Protein AF-A0A3D1HYQ1-F1 (afdb_monomer)

Foldseek 3Di:
DDKDKDFAPDQVLVDLCCDPPNPLVVVLCVLLVWDWDDDRRMIMIGDDPLSSVLSVLLSVLSSVCVVVVHRDDPVNSVVSSVCSVVVNSVCSVVDVVDDPPPDVDPDDDDDDDD

Structure (mmCIF, N/CA/C/O backbone):
data_AF-A0A3D1HYQ1-F1
#
_entry.id   AF-A0A3D1HYQ1-F1
#
loop_
_atom_site.group_PDB
_atom_site.id
_atom_site.type_symbol
_atom_site.label_atom_id
_atom_site.label_alt_id
_atom_site.label_comp_id
_atom_site.label_asym_id
_atom_site.label_entity_id
_atom_site.label_seq_id
_atom_site.pdbx_PDB_ins_code
_atom_site.Cartn_x
_atom_site.Cartn_y
_atom_site.Cartn_z
_atom_site.occupancy
_atom_site.B_iso_or_equiv
_atom_site.auth_seq_id
_atom_site.auth_comp_id
_atom_site.auth_asym_id
_atom_site.auth_atom_id
_atom_site.pdbx_PDB_model_num
ATOM 1 N N . MET A 1 1 ? -10.314 -5.357 16.249 1.00 69.75 1 MET A N 1
ATOM 2 C CA . MET A 1 1 ? -9.160 -5.644 15.377 1.00 69.75 1 MET A CA 1
ATOM 3 C C . MET A 1 1 ? -9.693 -6.247 14.092 1.00 69.75 1 MET A C 1
ATOM 5 O O . MET A 1 1 ? -10.297 -7.311 14.140 1.00 69.75 1 MET A O 1
ATOM 9 N N . PHE A 1 2 ? -9.588 -5.503 12.997 1.00 90.25 2 PHE A N 1
ATOM 10 C CA . PHE A 1 2 ? -9.980 -5.930 11.660 1.00 90.25 2 PHE A CA 1
ATOM 11 C C . PHE A 1 2 ? -8.729 -6.409 10.920 1.00 90.25 2 PHE A C 1
ATOM 13 O O . PHE A 1 2 ? -7.632 -5.901 11.168 1.00 90.25 2 PHE A O 1
ATOM 20 N N . GLU A 1 3 ? -8.883 -7.384 10.032 1.00 89.19 3 GLU A N 1
ATOM 21 C CA . GLU A 1 3 ? -7.803 -7.841 9.165 1.00 89.19 3 GLU A CA 1
ATOM 22 C C . GLU A 1 3 ? -8.305 -8.007 7.735 1.00 89.19 3 GLU A C 1
ATOM 24 O O . GLU A 1 3 ? -9.445 -8.413 7.509 1.00 89.19 3 GLU A O 1
ATOM 29 N N . GLN A 1 4 ? -7.450 -7.682 6.771 1.00 90.56 4 GLN A N 1
ATOM 30 C CA . GLN A 1 4 ? -7.728 -7.860 5.355 1.00 90.56 4 GLN A CA 1
ATOM 31 C C . GLN A 1 4 ? -6.480 -8.380 4.648 1.00 90.56 4 GLN A C 1
ATOM 33 O O . GLN A 1 4 ? -5.388 -7.839 4.816 1.00 90.56 4 GLN A O 1
ATOM 38 N N . SER A 1 5 ? -6.643 -9.444 3.869 1.00 87.81 5 SER A N 1
ATOM 39 C CA . SER A 1 5 ? -5.583 -10.039 3.061 1.00 87.81 5 SER A CA 1
ATOM 40 C C . SER A 1 5 ? -5.743 -9.677 1.587 1.00 87.81 5 SER A C 1
ATOM 42 O O . SER A 1 5 ? -6.849 -9.629 1.050 1.00 87.81 5 SER A O 1
ATOM 44 N N . ILE A 1 6 ? -4.611 -9.409 0.944 1.00 87.62 6 ILE A N 1
ATOM 45 C CA . ILE A 1 6 ? -4.476 -9.054 -0.464 1.00 87.62 6 ILE A CA 1
ATOM 46 C C . ILE A 1 6 ? -3.531 -10.077 -1.086 1.00 87.62 6 ILE A C 1
ATOM 48 O O . ILE A 1 6 ? -2.378 -10.200 -0.667 1.00 87.62 6 ILE A O 1
ATOM 52 N N . SER A 1 7 ? -4.010 -10.815 -2.081 1.00 84.56 7 SER A N 1
ATOM 53 C CA . SER A 1 7 ? -3.170 -11.724 -2.858 1.00 84.56 7 SER A CA 1
ATOM 54 C C . SER A 1 7 ? -2.461 -10.957 -3.971 1.00 84.56 7 SER A C 1
ATOM 56 O O . SER A 1 7 ? -3.082 -10.185 -4.697 1.00 84.56 7 SER A O 1
ATOM 58 N N . VAL A 1 8 ? -1.157 -11.173 -4.095 1.00 81.94 8 VAL A N 1
ATOM 59 C CA . VAL A 1 8 ? -0.303 -10.597 -5.131 1.00 81.94 8 VAL A CA 1
ATOM 60 C C . VAL A 1 8 ? 0.126 -11.717 -6.071 1.00 81.94 8 VAL A C 1
ATOM 62 O O . VAL A 1 8 ? 0.809 -12.652 -5.656 1.00 81.94 8 VAL A O 1
ATOM 65 N N . ASP A 1 9 ? -0.248 -11.619 -7.346 1.00 78.31 9 ASP A N 1
ATOM 66 C CA . ASP A 1 9 ? 0.043 -12.648 -8.353 1.00 78.31 9 ASP A CA 1
ATOM 67 C C . ASP A 1 9 ? 1.543 -12.818 -8.642 1.00 78.31 9 ASP A C 1
ATOM 69 O O . ASP A 1 9 ? 1.997 -13.912 -8.981 1.00 78.31 9 ASP A O 1
ATOM 73 N N . ARG A 1 10 ? 2.340 -11.747 -8.517 1.00 80.88 10 ARG A N 1
ATOM 74 C CA . ARG A 1 10 ? 3.775 -11.761 -8.843 1.00 80.88 10 ARG A CA 1
ATOM 75 C C . ARG A 1 10 ? 4.623 -11.329 -7.654 1.00 80.88 10 ARG A C 1
ATOM 77 O O . ARG A 1 10 ? 4.475 -10.219 -7.156 1.00 80.88 10 ARG A O 1
ATOM 84 N N . MET A 1 11 ? 5.606 -12.147 -7.267 1.00 77.94 11 MET A N 1
ATOM 85 C CA . MET A 1 11 ? 6.551 -11.783 -6.196 1.00 77.94 11 MET A CA 1
ATOM 86 C C . MET A 1 11 ? 7.326 -10.496 -6.499 1.00 77.94 11 MET A C 1
ATOM 88 O O . MET A 1 11 ? 7.621 -9.737 -5.585 1.00 77.94 11 MET A O 1
ATOM 92 N N . GLU A 1 12 ? 7.608 -10.213 -7.772 1.00 81.44 12 GLU A N 1
ATOM 93 C CA . GLU A 1 12 ? 8.240 -8.957 -8.197 1.00 81.44 12 GLU A CA 1
ATOM 94 C C . GLU A 1 12 ? 7.418 -7.734 -7.766 1.00 81.44 12 GLU A C 1
ATOM 96 O O . GLU A 1 12 ? 7.980 -6.736 -7.327 1.00 81.44 12 GLU A O 1
ATOM 101 N N . GLN A 1 13 ? 6.085 -7.838 -7.811 1.00 81.56 13 GLN A N 1
ATOM 102 C CA . GLN A 1 13 ? 5.194 -6.766 -7.372 1.00 81.56 13 GLN A CA 1
ATOM 103 C C . GLN A 1 13 ? 5.229 -6.588 -5.866 1.00 81.56 13 GLN A C 1
ATOM 105 O O . GLN A 1 13 ? 5.265 -5.460 -5.391 1.00 81.56 13 GLN A O 1
ATOM 110 N N . ALA A 1 14 ? 5.270 -7.689 -5.114 1.00 81.25 14 ALA A N 1
ATOM 111 C CA . ALA A 1 14 ? 5.459 -7.608 -3.676 1.00 81.25 14 ALA A CA 1
ATOM 112 C C . ALA A 1 14 ? 6.788 -6.898 -3.368 1.00 81.25 14 ALA A C 1
ATOM 114 O O . ALA A 1 14 ? 6.787 -5.897 -2.665 1.00 81.25 14 ALA A O 1
ATOM 115 N N . VAL A 1 15 ? 7.902 -7.323 -3.970 1.00 83.19 15 VAL A N 1
ATOM 116 C CA . VAL A 1 15 ? 9.224 -6.707 -3.747 1.00 83.19 15 VAL A CA 1
ATOM 117 C C . VAL A 1 15 ? 9.222 -5.212 -4.078 1.00 83.19 15 VAL A C 1
ATOM 119 O O . VAL A 1 15 ? 9.688 -4.410 -3.272 1.00 83.19 15 VAL A O 1
ATOM 122 N N . SER A 1 16 ? 8.657 -4.810 -5.219 1.00 84.06 16 SER A N 1
ATOM 123 C CA . SER A 1 16 ? 8.540 -3.391 -5.572 1.00 84.06 16 SER A CA 1
ATOM 124 C C . SER A 1 16 ? 7.639 -2.612 -4.612 1.00 84.06 16 SER A C 1
ATOM 126 O O . SER A 1 16 ? 7.942 -1.459 -4.311 1.00 84.06 16 SER A O 1
ATOM 128 N N . LEU A 1 17 ? 6.563 -3.228 -4.111 1.00 84.31 17 LEU A N 1
ATOM 129 C CA . LEU A 1 17 ? 5.664 -2.626 -3.129 1.00 84.31 17 LEU A CA 1
ATOM 130 C C . LEU A 1 17 ? 6.375 -2.363 -1.802 1.00 84.31 17 LEU A C 1
ATOM 132 O O . LEU A 1 17 ? 6.293 -1.246 -1.299 1.00 84.31 17 LEU A O 1
ATOM 136 N N . PHE A 1 18 ? 7.086 -3.356 -1.259 1.00 82.06 18 PHE A N 1
ATOM 137 C CA . PHE A 1 18 ? 7.874 -3.202 -0.030 1.00 82.06 18 PHE A CA 1
ATOM 138 C C . PHE A 1 18 ? 8.991 -2.167 -0.209 1.00 82.06 18 PHE A C 1
ATOM 140 O O . PHE A 1 18 ? 9.262 -1.383 0.703 1.00 82.06 18 PHE A O 1
ATOM 147 N N . GLY A 1 19 ? 9.569 -2.094 -1.409 1.00 80.25 19 GLY A N 1
ATOM 148 C CA . GLY A 1 19 ? 10.685 -1.206 -1.703 1.00 80.25 19 GLY A CA 1
ATOM 149 C C . GLY A 1 19 ? 11.973 -1.685 -1.035 1.00 80.25 19 GLY A C 1
ATOM 150 O O . GLY A 1 19 ? 12.097 -2.836 -0.611 1.00 80.25 19 GLY A O 1
ATOM 151 N N . SER A 1 20 ? 12.960 -0.796 -0.942 1.00 77.56 20 SER A N 1
ATOM 152 C CA . SER A 1 20 ? 14.205 -1.107 -0.239 1.00 77.56 20 SER A CA 1
ATOM 153 C C . SER A 1 20 ? 13.941 -1.166 1.274 1.00 77.56 20 SER A C 1
ATOM 155 O O . SER A 1 20 ? 13.403 -0.239 1.860 1.00 77.56 20 SER A O 1
ATOM 157 N N . PHE A 1 21 ? 14.286 -2.271 1.940 1.00 75.00 21 PHE A N 1
ATOM 158 C CA . PHE A 1 21 ? 14.154 -2.407 3.407 1.00 75.00 21 PHE A CA 1
ATOM 159 C C . PHE A 1 21 ? 12.748 -2.130 3.996 1.00 75.00 21 PHE A C 1
ATOM 161 O O . PHE A 1 21 ? 12.625 -1.662 5.140 1.00 75.00 21 PHE A O 1
ATOM 168 N N . ASP A 1 22 ? 11.693 -2.432 3.234 1.00 83.44 22 ASP A N 1
ATOM 169 C CA . ASP A 1 22 ? 10.290 -2.231 3.623 1.00 83.44 22 ASP A CA 1
ATOM 170 C C . ASP A 1 22 ? 9.925 -0.756 3.887 1.00 83.44 22 ASP A C 1
ATOM 172 O O . ASP A 1 22 ? 8.993 -0.458 4.636 1.00 83.44 22 ASP A O 1
ATOM 176 N N . GLU A 1 23 ? 10.678 0.191 3.317 1.00 86.06 23 GLU A N 1
ATOM 177 C CA . GLU A 1 23 ? 10.514 1.626 3.576 1.00 86.06 23 GLU A CA 1
ATOM 178 C C . GLU A 1 23 ? 9.127 2.152 3.173 1.00 86.06 23 GLU A C 1
ATOM 180 O O . GLU A 1 23 ? 8.509 2.910 3.926 1.00 86.06 23 GLU A O 1
ATOM 185 N N . ASN A 1 24 ? 8.592 1.675 2.047 1.00 86.12 24 ASN A N 1
ATOM 186 C CA . ASN A 1 24 ? 7.279 2.075 1.542 1.00 86.12 24 ASN A CA 1
ATOM 187 C C . ASN A 1 24 ? 6.159 1.622 2.482 1.00 86.12 24 ASN A C 1
ATOM 189 O O . ASN A 1 24 ? 5.263 2.394 2.821 1.00 86.12 24 ASN A O 1
ATOM 193 N N . ILE A 1 25 ? 6.223 0.366 2.930 1.00 87.25 25 ILE A N 1
ATOM 194 C CA . ILE A 1 25 ? 5.221 -0.202 3.830 1.00 87.25 25 ILE A CA 1
ATOM 195 C C . ILE A 1 25 ? 5.300 0.450 5.204 1.00 87.25 25 ILE A C 1
ATOM 197 O O . ILE A 1 25 ? 4.264 0.863 5.712 1.00 87.25 25 ILE A O 1
ATOM 201 N N . LYS A 1 26 ? 6.499 0.665 5.756 1.00 88.69 26 LYS A N 1
ATOM 202 C CA . LYS A 1 26 ? 6.664 1.390 7.028 1.00 88.69 26 LYS A CA 1
ATOM 203 C C . LYS A 1 26 ? 6.049 2.785 6.992 1.00 88.69 26 LYS A C 1
ATOM 205 O O . LYS A 1 26 ? 5.550 3.261 8.010 1.00 88.69 26 LYS A O 1
ATOM 210 N N . MET A 1 27 ? 6.088 3.453 5.839 1.00 87.88 27 MET A N 1
ATOM 211 C CA . MET A 1 27 ? 5.442 4.751 5.673 1.00 87.88 27 MET A CA 1
ATOM 212 C C . MET A 1 27 ? 3.916 4.631 5.772 1.00 87.88 27 MET A C 1
ATOM 214 O O . MET A 1 27 ? 3.299 5.387 6.513 1.00 87.88 27 MET A O 1
ATOM 218 N N . ILE A 1 28 ? 3.319 3.649 5.095 1.00 88.19 28 ILE A N 1
ATOM 219 C CA . ILE A 1 28 ? 1.872 3.377 5.143 1.00 88.19 28 ILE A CA 1
ATOM 220 C C . ILE A 1 28 ? 1.439 2.963 6.554 1.00 88.19 28 ILE A C 1
ATOM 222 O O . ILE A 1 28 ? 0.449 3.479 7.065 1.00 88.19 28 ILE A O 1
ATOM 226 N N . GLU A 1 29 ? 2.190 2.066 7.196 1.00 90.12 29 GLU A N 1
ATOM 227 C CA . GLU A 1 29 ? 1.937 1.620 8.570 1.00 90.12 29 GLU A CA 1
ATOM 228 C C . GLU A 1 29 ? 1.916 2.798 9.543 1.00 90.12 29 GLU A C 1
ATOM 230 O O . GLU A 1 29 ? 1.017 2.898 10.373 1.00 90.12 29 GLU A O 1
ATOM 235 N N . LYS A 1 30 ? 2.871 3.725 9.404 1.00 90.06 30 LYS A N 1
ATOM 236 C CA . LYS A 1 30 ? 2.972 4.911 10.257 1.00 90.06 30 LYS A CA 1
ATOM 237 C C . LYS A 1 30 ? 1.867 5.936 9.998 1.00 90.06 30 LYS A C 1
ATOM 239 O O . LYS A 1 30 ? 1.404 6.563 10.944 1.00 90.06 30 LYS A O 1
ATOM 244 N N . GLU A 1 31 ? 1.472 6.133 8.744 1.00 88.94 31 GLU A N 1
ATOM 245 C CA . GLU A 1 31 ? 0.465 7.136 8.373 1.00 88.94 31 GLU A CA 1
ATOM 246 C C . GLU A 1 31 ? -0.962 6.683 8.701 1.00 88.94 31 GLU A C 1
ATOM 248 O O . GLU A 1 31 ? -1.784 7.500 9.112 1.00 88.94 31 GLU A O 1
ATOM 253 N N . PHE A 1 32 ? -1.261 5.389 8.553 1.00 87.44 32 PHE A N 1
ATOM 254 C CA . PHE A 1 32 ? -2.594 4.845 8.827 1.00 87.44 32 PHE A CA 1
ATOM 255 C C . PHE A 1 32 ? -2.700 4.110 10.165 1.00 87.44 32 PHE A C 1
ATOM 257 O O . PHE A 1 32 ? -3.783 3.634 10.482 1.00 87.44 32 PHE A O 1
ATOM 264 N N . ASP A 1 33 ? -1.624 4.006 10.947 1.00 89.56 33 ASP A N 1
ATOM 265 C CA . ASP A 1 33 ? -1.583 3.243 12.204 1.00 89.56 33 ASP A CA 1
ATOM 266 C C . ASP A 1 33 ? -2.123 1.808 12.010 1.00 89.56 33 ASP A C 1
ATOM 268 O O . ASP A 1 33 ? -3.061 1.345 12.666 1.00 89.56 33 ASP A O 1
ATOM 272 N N . VAL A 1 34 ? -1.572 1.120 11.005 1.00 92.19 34 VAL A N 1
ATOM 273 C CA . VAL A 1 34 ? -1.898 -0.273 10.651 1.00 92.19 34 VAL A CA 1
ATOM 274 C C . VAL A 1 34 ? -0.647 -1.135 10.684 1.00 92.19 34 VAL A C 1
ATOM 276 O O . VAL A 1 34 ? 0.446 -0.648 10.425 1.00 92.19 34 VAL A O 1
ATOM 279 N N . GLY A 1 35 ? -0.807 -2.427 10.956 1.00 90.50 35 GLY A N 1
ATOM 280 C CA . GLY A 1 35 ? 0.250 -3.421 10.790 1.00 90.50 35 GLY A CA 1
ATOM 281 C C . GLY A 1 35 ? 0.101 -4.144 9.458 1.00 90.50 35 GLY A C 1
ATOM 282 O O . GLY A 1 35 ? -0.946 -4.744 9.200 1.00 90.50 35 GLY A O 1
ATOM 283 N N . VAL A 1 36 ? 1.138 -4.123 8.629 1.00 89.50 36 VAL A N 1
ATOM 284 C CA . VAL A 1 36 ? 1.189 -4.784 7.325 1.00 89.50 36 VAL A CA 1
ATOM 285 C C . VAL A 1 36 ? 2.234 -5.894 7.365 1.00 89.50 36 VAL A C 1
ATOM 287 O O . VAL A 1 36 ? 3.407 -5.679 7.645 1.00 89.50 36 VAL A O 1
ATOM 290 N N . VAL A 1 37 ? 1.816 -7.114 7.043 1.00 87.12 37 VAL A N 1
ATOM 291 C CA . VAL A 1 37 ? 2.674 -8.299 7.061 1.00 87.12 37 VAL A CA 1
ATOM 292 C C . VAL A 1 37 ? 2.612 -8.985 5.708 1.00 87.12 37 VAL A C 1
ATOM 294 O O . VAL A 1 37 ? 1.540 -9.392 5.267 1.00 87.12 37 VAL A O 1
ATOM 297 N N . SER A 1 38 ? 3.763 -9.175 5.065 1.00 81.19 38 SER A N 1
ATOM 298 C CA . SER A 1 38 ? 3.870 -10.047 3.892 1.00 81.19 38 SER A CA 1
ATOM 299 C C . SER A 1 38 ? 4.183 -11.481 4.295 1.00 81.19 38 SER A C 1
ATOM 301 O O . SER A 1 38 ? 5.053 -11.753 5.125 1.00 81.19 38 SER A O 1
ATOM 303 N N . ARG A 1 39 ? 3.470 -12.417 3.674 1.00 81.31 39 ARG A N 1
ATOM 304 C CA . ARG A 1 39 ? 3.769 -13.844 3.676 1.00 81.31 39 ARG A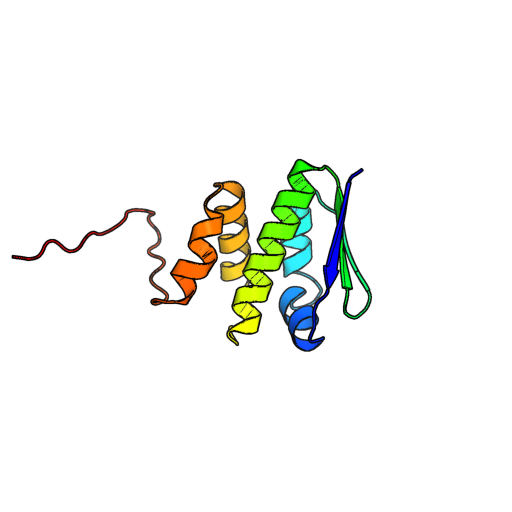 CA 1
ATOM 305 C C . ARG A 1 39 ? 3.776 -14.349 2.239 1.00 81.31 39 ARG A C 1
ATOM 307 O O . ARG A 1 39 ? 2.766 -14.816 1.721 1.00 81.31 39 ARG A O 1
ATOM 314 N N . GLY A 1 40 ? 4.942 -14.276 1.603 1.00 76.69 40 GLY A N 1
ATOM 315 C CA . GLY A 1 40 ? 5.148 -14.782 0.246 1.00 76.69 40 GLY A CA 1
ATOM 316 C C . GLY A 1 40 ? 4.385 -13.958 -0.788 1.00 76.69 40 GLY A C 1
ATOM 317 O O . GLY A 1 40 ? 4.806 -12.858 -1.127 1.00 76.69 40 GLY A O 1
ATOM 318 N N . SER A 1 41 ? 3.277 -14.502 -1.289 1.00 80.94 41 SER A N 1
ATOM 319 C CA . SER A 1 41 ? 2.384 -13.858 -2.261 1.00 80.94 41 SER A CA 1
ATOM 320 C C . SER A 1 41 ? 1.150 -13.221 -1.619 1.00 80.94 41 SER A C 1
ATOM 322 O O . SER A 1 41 ? 0.245 -12.796 -2.327 1.00 80.94 41 SER A O 1
ATOM 324 N N . GLU A 1 42 ? 1.063 -13.184 -0.291 1.00 84.56 42 GLU A N 1
ATOM 325 C CA . GLU A 1 42 ? -0.091 -12.630 0.413 1.00 84.56 42 GLU A CA 1
ATOM 326 C C . GLU A 1 42 ? 0.343 -11.506 1.352 1.00 84.56 42 GLU A C 1
ATOM 328 O O . GLU A 1 42 ? 1.293 -11.650 2.121 1.00 84.56 42 GLU A O 1
ATOM 333 N N . ILE A 1 43 ? -0.356 -10.377 1.289 1.00 88.56 43 ILE A N 1
ATOM 334 C CA . ILE A 1 43 ? -0.140 -9.219 2.151 1.00 88.56 43 ILE A CA 1
ATOM 335 C C . ILE A 1 43 ? -1.336 -9.107 3.076 1.00 88.56 43 ILE A C 1
ATOM 337 O O . ILE A 1 43 ? -2.467 -8.972 2.624 1.00 88.56 43 ILE A O 1
ATOM 341 N N . LYS A 1 44 ? -1.090 -9.146 4.378 1.00 90.25 44 LYS A N 1
ATOM 342 C CA . LYS A 1 44 ? -2.114 -9.011 5.404 1.00 90.25 44 LYS A CA 1
ATOM 343 C C . LYS A 1 44 ? -1.992 -7.652 6.077 1.00 90.25 44 LYS A C 1
ATOM 345 O O . LYS A 1 44 ? -0.933 -7.314 6.590 1.00 90.25 44 LYS A O 1
ATOM 350 N N . VAL A 1 45 ? -3.086 -6.905 6.102 1.00 91.50 45 VAL A N 1
ATOM 351 C CA . VAL A 1 45 ? -3.218 -5.616 6.783 1.00 91.50 45 VAL A CA 1
ATOM 352 C C . VAL A 1 45 ? -4.095 -5.817 8.008 1.00 91.50 45 VAL A C 1
ATOM 354 O O . VAL A 1 45 ? -5.159 -6.425 7.918 1.00 91.50 45 VAL A O 1
ATOM 357 N N . THR A 1 46 ? -3.654 -5.327 9.159 1.00 91.94 46 THR A N 1
ATOM 358 C CA . THR A 1 46 ? -4.326 -5.496 10.451 1.00 91.94 46 THR A CA 1
ATOM 359 C C . THR A 1 46 ? -4.394 -4.167 11.191 1.00 91.94 46 THR A C 1
ATOM 361 O O . THR A 1 46 ? -3.461 -3.373 11.120 1.00 91.94 46 THR A O 1
ATOM 364 N N . GLY A 1 47 ? -5.495 -3.901 11.892 1.00 91.38 47 GLY A N 1
ATOM 365 C CA . GLY A 1 47 ? -5.673 -2.637 12.610 1.00 91.38 47 GLY A CA 1
ATOM 366 C C . GLY A 1 47 ? -7.133 -2.314 12.916 1.00 91.38 47 GLY A C 1
ATOM 367 O O . GLY A 1 47 ? -7.964 -3.210 13.098 1.00 91.38 47 GLY A O 1
ATOM 368 N N . GLU A 1 48 ? -7.442 -1.022 12.981 1.00 92.62 48 GLU A N 1
ATOM 369 C CA . GLU A 1 48 ? -8.809 -0.493 13.064 1.00 92.62 48 GLU A CA 1
ATOM 370 C C . GLU A 1 48 ? -9.538 -0.636 11.721 1.00 92.62 48 GLU A C 1
ATOM 372 O O . GLU A 1 48 ? -8.918 -0.568 10.665 1.00 92.62 48 GLU A O 1
ATOM 377 N N . ALA A 1 49 ? -10.863 -0.813 11.731 1.00 88.75 49 ALA A N 1
ATOM 378 C CA . ALA A 1 49 ? -11.628 -1.075 10.505 1.00 88.75 49 ALA A CA 1
ATOM 379 C C . ALA A 1 49 ? -11.478 0.038 9.447 1.00 88.75 49 ALA A C 1
ATOM 381 O O . ALA A 1 49 ? -11.314 -0.246 8.260 1.00 88.75 49 ALA A O 1
ATOM 382 N N . GLU A 1 50 ? -11.484 1.302 9.877 1.00 88.06 50 GLU A N 1
ATOM 383 C CA . GLU A 1 50 ? -11.295 2.450 8.984 1.00 88.06 50 GLU A CA 1
ATOM 384 C C . GLU A 1 50 ? -9.863 2.512 8.435 1.00 88.06 50 GLU A C 1
ATOM 386 O O . GLU A 1 50 ? -9.652 2.709 7.238 1.00 88.06 50 GLU A O 1
ATOM 391 N N . ASN A 1 51 ? -8.880 2.276 9.300 1.00 90.69 51 ASN A N 1
ATOM 392 C CA . ASN A 1 51 ? -7.466 2.329 8.953 1.00 90.69 51 ASN A CA 1
ATOM 393 C C . ASN A 1 51 ? -7.062 1.183 8.022 1.00 90.69 51 ASN A C 1
ATOM 395 O O . ASN A 1 51 ? -6.355 1.407 7.045 1.00 90.69 51 ASN A O 1
ATOM 399 N N . VAL A 1 52 ?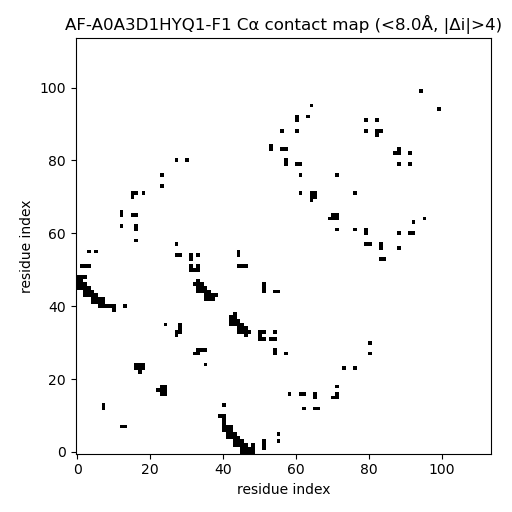 -7.557 -0.033 8.272 1.00 90.62 52 VAL A N 1
ATOM 400 C CA . VAL A 1 52 ? -7.346 -1.191 7.393 1.00 90.62 52 VAL A CA 1
ATOM 401 C C . VAL A 1 52 ? -7.934 -0.921 6.014 1.00 90.62 52 VAL A C 1
ATOM 403 O O . VAL A 1 52 ? -7.261 -1.175 5.020 1.00 90.62 52 VAL A O 1
ATOM 406 N N . SER A 1 53 ? -9.135 -0.333 5.944 1.00 88.81 53 SER A N 1
ATOM 407 C CA . SER A 1 53 ? -9.728 0.090 4.672 1.00 88.81 53 SER A CA 1
ATOM 408 C C . SER A 1 53 ? -8.802 1.063 3.929 1.00 88.81 53 SER A C 1
ATOM 410 O O . SER A 1 53 ? -8.460 0.815 2.775 1.00 88.81 53 SER A O 1
ATOM 412 N N . LYS A 1 54 ? -8.300 2.113 4.596 1.00 88.50 54 LYS A N 1
ATOM 413 C CA . LYS A 1 54 ? -7.347 3.074 4.002 1.00 88.50 54 LYS A CA 1
ATOM 414 C C . LYS A 1 54 ? -6.032 2.415 3.566 1.00 88.50 54 LYS A C 1
ATOM 416 O O . LYS A 1 54 ? -5.598 2.603 2.432 1.00 88.50 54 LYS A O 1
ATOM 421 N N . GLY A 1 55 ? -5.425 1.587 4.412 1.00 89.12 55 GLY A N 1
ATOM 422 C CA . GLY A 1 55 ? -4.179 0.883 4.098 1.00 89.12 55 GLY A CA 1
ATOM 423 C C . GLY A 1 55 ? -4.322 -0.048 2.891 1.00 89.12 55 GLY A C 1
ATOM 424 O O . GLY A 1 55 ? -3.473 -0.056 2.002 1.00 89.12 55 GLY A O 1
ATOM 425 N N . VAL A 1 56 ? -5.437 -0.776 2.800 1.00 88.44 56 VAL A N 1
ATOM 426 C CA . VAL A 1 56 ? -5.731 -1.664 1.665 1.00 88.44 56 VAL A CA 1
ATOM 427 C C . VAL A 1 56 ? -5.948 -0.871 0.380 1.00 88.44 56 VAL A C 1
ATOM 429 O O . VAL A 1 56 ? -5.490 -1.291 -0.683 1.00 88.44 56 VAL A O 1
ATOM 432 N N . ARG A 1 57 ? -6.594 0.294 0.459 1.00 87.25 57 ARG A N 1
ATOM 433 C CA . ARG A 1 57 ? -6.761 1.206 -0.683 1.00 87.25 57 ARG A CA 1
ATOM 434 C C . ARG A 1 57 ? -5.417 1.738 -1.175 1.00 87.25 57 ARG A C 1
ATOM 436 O O . ARG A 1 57 ? -5.139 1.672 -2.371 1.00 87.25 57 ARG A O 1
ATOM 443 N N . ALA A 1 58 ? -4.544 2.164 -0.260 1.00 87.75 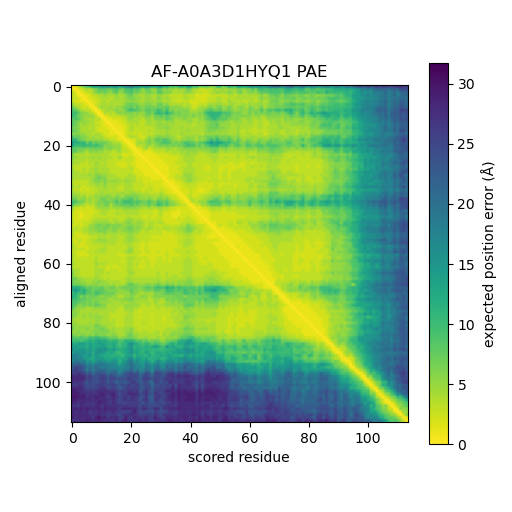58 ALA A N 1
ATOM 444 C CA . ALA A 1 58 ? -3.196 2.618 -0.596 1.00 87.75 58 ALA A CA 1
ATOM 445 C C . ALA A 1 58 ? -2.369 1.508 -1.267 1.00 87.75 58 ALA A C 1
ATOM 447 O O . ALA A 1 58 ? -1.775 1.727 -2.322 1.00 87.75 58 ALA A O 1
ATOM 448 N N . ILE A 1 59 ? -2.390 0.292 -0.710 1.00 87.31 59 ILE A N 1
ATOM 449 C CA . ILE A 1 59 ? -1.686 -0.863 -1.283 1.00 87.31 59 ILE A CA 1
ATOM 450 C C . ILE A 1 59 ? -2.225 -1.209 -2.675 1.00 87.31 59 ILE A C 1
ATOM 452 O O . ILE A 1 59 ? -1.432 -1.428 -3.587 1.00 87.31 59 ILE A O 1
ATOM 456 N N . ASN A 1 60 ? -3.546 -1.210 -2.878 1.00 86.19 60 ASN A N 1
ATOM 457 C CA . ASN A 1 60 ? -4.131 -1.437 -4.202 1.00 86.19 60 ASN A CA 1
ATOM 458 C C . ASN A 1 60 ? -3.696 -0.370 -5.216 1.00 86.19 60 ASN A C 1
ATOM 460 O O . ASN A 1 60 ? -3.335 -0.712 -6.341 1.00 86.19 60 ASN A O 1
ATOM 464 N N . GLY A 1 61 ? -3.669 0.905 -4.815 1.00 83.00 61 GLY A N 1
ATOM 465 C CA . GLY A 1 61 ? -3.174 1.996 -5.655 1.00 83.00 61 GLY A CA 1
ATOM 466 C C . GLY A 1 61 ? -1.724 1.784 -6.088 1.00 83.00 61 GLY A C 1
ATOM 467 O O . GLY A 1 61 ? -1.397 1.899 -7.268 1.00 83.00 61 GLY A O 1
ATOM 468 N N . LEU A 1 62 ? -0.862 1.389 -5.153 1.00 84.25 62 LEU A N 1
ATOM 469 C CA . LEU A 1 62 ? 0.536 1.079 -5.442 1.00 84.25 62 LEU A CA 1
ATOM 470 C C . LEU A 1 62 ? 0.688 -0.163 -6.330 1.00 84.25 62 LEU A C 1
ATOM 472 O O . LEU A 1 62 ? 1.450 -0.131 -7.293 1.00 84.25 62 LEU A O 1
ATOM 476 N N . LEU A 1 63 ? -0.075 -1.229 -6.076 1.00 84.25 63 LEU A N 1
ATOM 477 C CA . LEU A 1 63 ? -0.100 -2.422 -6.927 1.00 84.25 63 LEU A CA 1
ATOM 478 C C . LEU A 1 63 ? -0.545 -2.098 -8.357 1.00 84.25 63 LEU A C 1
ATOM 480 O O . LEU A 1 63 ? -0.025 -2.694 -9.299 1.00 84.25 63 LEU A O 1
ATOM 484 N N . MET A 1 64 ? -1.464 -1.148 -8.551 1.00 80.31 64 MET A N 1
ATOM 485 C CA . MET A 1 64 ? -1.833 -0.675 -9.889 1.00 80.31 64 MET A CA 1
ATOM 486 C C . MET A 1 64 ? -0.660 -0.001 -10.608 1.00 80.31 64 MET A C 1
ATOM 488 O O . MET A 1 64 ? -0.463 -0.266 -11.793 1.00 80.31 64 MET A O 1
ATOM 492 N N . LEU A 1 65 ? 0.130 0.827 -9.914 1.00 79.88 65 LEU A N 1
ATOM 493 C CA . LEU A 1 65 ? 1.327 1.455 -10.491 1.00 79.88 65 LEU A CA 1
ATOM 494 C C . LEU A 1 65 ? 2.347 0.394 -10.927 1.00 79.88 65 LEU A C 1
ATOM 496 O O . LEU A 1 65 ? 2.826 0.420 -12.061 1.00 79.88 65 LEU A O 1
ATOM 500 N N . ILE A 1 66 ? 2.604 -0.599 -10.071 1.00 82.31 66 ILE A N 1
ATOM 501 C CA . ILE A 1 66 ? 3.547 -1.678 -10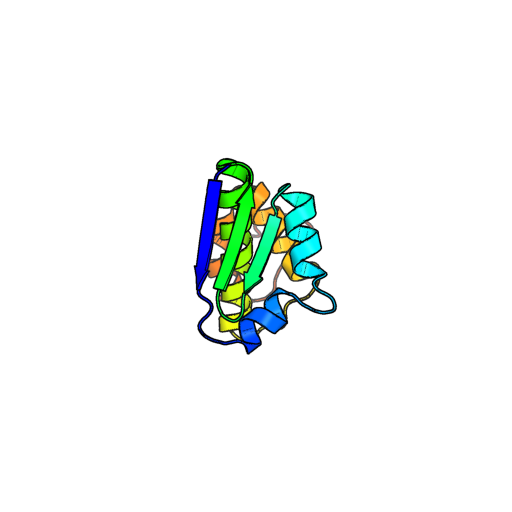.392 1.00 82.31 66 ILE A C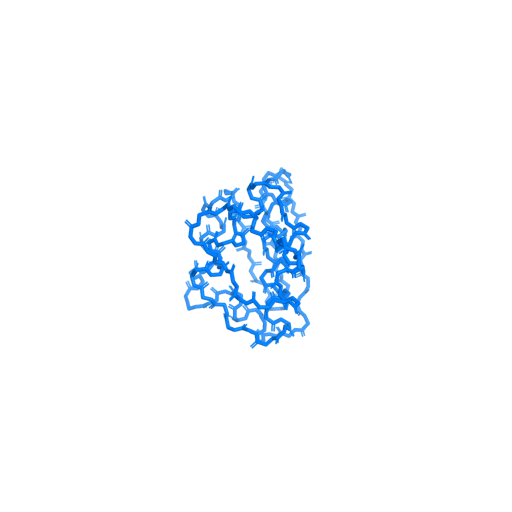A 1
ATOM 502 C C . ILE A 1 66 ? 3.018 -2.563 -11.530 1.00 82.31 66 ILE A C 1
ATOM 504 O O . ILE A 1 66 ? 3.781 -2.961 -12.407 1.00 82.31 66 ILE A O 1
ATOM 508 N N . ASN A 1 67 ? 1.711 -2.855 -11.565 1.00 80.12 67 ASN A N 1
ATOM 509 C CA . ASN A 1 67 ? 1.088 -3.610 -12.659 1.00 80.12 67 ASN A CA 1
ATOM 510 C C . ASN A 1 67 ? 1.271 -2.929 -14.023 1.00 80.12 67 ASN A C 1
ATOM 512 O O . ASN A 1 67 ? 1.338 -3.617 -15.040 1.00 80.12 67 ASN A O 1
ATOM 516 N N . ARG A 1 68 ? 1.381 -1.595 -14.056 1.00 73.50 68 ARG A N 1
ATOM 517 C CA . ARG A 1 68 ? 1.678 -0.828 -15.277 1.00 73.50 68 ARG A CA 1
ATOM 518 C C . ARG A 1 68 ? 3.170 -0.797 -15.631 1.00 73.50 68 ARG A C 1
ATOM 520 O O . ARG A 1 68 ? 3.520 -0.298 -16.695 1.00 73.50 68 ARG A O 1
ATOM 527 N N . GLY A 1 69 ? 4.037 -1.354 -14.785 1.00 72.38 69 GLY A N 1
ATOM 528 C CA . GLY A 1 69 ? 5.488 -1.363 -14.971 1.00 72.38 69 GLY A CA 1
ATOM 529 C C . GLY A 1 69 ? 6.190 -0.101 -14.466 1.00 72.38 69 GLY A C 1
ATOM 530 O O . GLY A 1 69 ? 7.357 0.105 -14.796 1.00 72.38 69 GLY A O 1
ATOM 531 N N . GLU A 1 70 ? 5.513 0.742 -13.679 1.00 71.94 70 GLU A N 1
ATOM 532 C CA . GLU A 1 70 ? 6.154 1.893 -13.044 1.00 71.94 70 GLU A CA 1
ATOM 533 C C . GLU A 1 70 ? 6.921 1.489 -11.782 1.00 71.94 70 GLU A C 1
ATOM 535 O O . GLU A 1 70 ? 6.457 0.692 -10.962 1.00 71.94 70 GLU A O 1
ATOM 540 N N . ALA A 1 71 ? 8.104 2.079 -11.607 1.00 73.94 71 ALA A N 1
ATOM 541 C CA . ALA A 1 71 ? 8.870 1.934 -10.381 1.00 73.94 71 ALA A CA 1
ATOM 542 C C . ALA A 1 71 ? 8.230 2.779 -9.272 1.00 73.94 71 ALA A C 1
ATOM 544 O O . ALA A 1 71 ? 8.015 3.985 -9.425 1.00 73.94 71 ALA A O 1
ATOM 545 N N . LEU A 1 72 ? 7.952 2.158 -8.127 1.00 80.50 72 LEU A N 1
ATOM 546 C CA . LEU A 1 72 ? 7.514 2.899 -6.952 1.00 80.50 72 LEU A CA 1
ATOM 547 C C . LEU A 1 72 ? 8.672 3.721 -6.392 1.00 80.50 72 LEU A C 1
ATOM 549 O O . LEU A 1 72 ? 9.727 3.190 -6.057 1.00 80.50 72 LEU A O 1
ATOM 553 N N . SER A 1 73 ? 8.445 5.026 -6.291 1.00 80.06 73 SER A N 1
ATOM 554 C CA . SER A 1 73 ? 9.327 5.973 -5.617 1.00 80.06 73 SER A CA 1
ATOM 555 C C . SER A 1 73 ? 8.667 6.480 -4.334 1.00 80.06 73 SER A C 1
ATOM 557 O O . SER A 1 73 ? 7.439 6.473 -4.225 1.00 80.06 73 SER A O 1
ATOM 559 N N . ASP A 1 74 ? 9.466 6.982 -3.390 1.00 80.25 74 ASP A N 1
ATOM 560 C CA . ASP A 1 74 ? 8.986 7.622 -2.151 1.00 80.25 74 ASP A CA 1
ATOM 561 C C . ASP A 1 74 ? 7.912 8.693 -2.435 1.00 80.25 74 ASP A C 1
ATOM 563 O O . ASP A 1 74 ? 6.891 8.773 -1.751 1.00 80.25 74 ASP A O 1
ATOM 567 N N . GLN A 1 75 ? 8.080 9.451 -3.523 1.00 80.12 75 GLN A N 1
ATOM 568 C CA . GLN A 1 75 ? 7.110 10.451 -3.961 1.00 80.12 75 GLN A CA 1
ATOM 569 C C . GLN A 1 75 ? 5.769 9.826 -4.375 1.00 80.12 75 GLN A C 1
ATOM 571 O O . GLN A 1 75 ? 4.720 10.349 -3.997 1.00 80.12 75 GLN A O 1
ATOM 576 N N . ASN A 1 76 ? 5.788 8.709 -5.109 1.00 81.88 76 ASN A N 1
ATOM 577 C CA . ASN A 1 76 ? 4.570 7.998 -5.507 1.00 81.88 76 ASN A CA 1
ATOM 578 C C . ASN A 1 76 ? 3.830 7.461 -4.278 1.00 81.88 76 ASN A C 1
ATOM 580 O O . ASN A 1 76 ? 2.614 7.601 -4.185 1.00 81.88 76 ASN A O 1
ATOM 584 N N . VAL A 1 77 ? 4.560 6.911 -3.305 1.00 84.94 77 VAL A N 1
ATOM 585 C CA . VAL A 1 77 ? 3.977 6.385 -2.064 1.00 84.94 77 VAL A CA 1
ATOM 586 C C . VAL A 1 77 ? 3.311 7.493 -1.256 1.00 84.94 77 VAL A C 1
ATOM 588 O O . VAL A 1 77 ? 2.126 7.388 -0.942 1.00 84.94 77 VAL A O 1
ATOM 591 N N . ARG A 1 78 ? 4.017 8.600 -0.998 1.00 84.81 78 ARG A N 1
ATOM 592 C CA . ARG A 1 78 ? 3.443 9.769 -0.306 1.00 84.81 78 ARG A CA 1
ATOM 593 C C . ARG A 1 78 ? 2.215 10.319 -1.016 1.00 84.81 78 ARG A C 1
ATOM 595 O O . ARG A 1 78 ? 1.254 10.725 -0.366 1.00 84.81 78 ARG A O 1
ATOM 602 N N . TYR A 1 79 ? 2.248 10.340 -2.345 1.00 82.62 79 TYR A N 1
ATOM 603 C CA . TYR A 1 79 ? 1.140 10.831 -3.145 1.00 82.62 79 TYR A CA 1
ATOM 604 C C . TYR A 1 79 ? -0.108 9.951 -3.001 1.00 82.62 79 TYR A C 1
ATOM 606 O O . TYR A 1 79 ? -1.191 10.466 -2.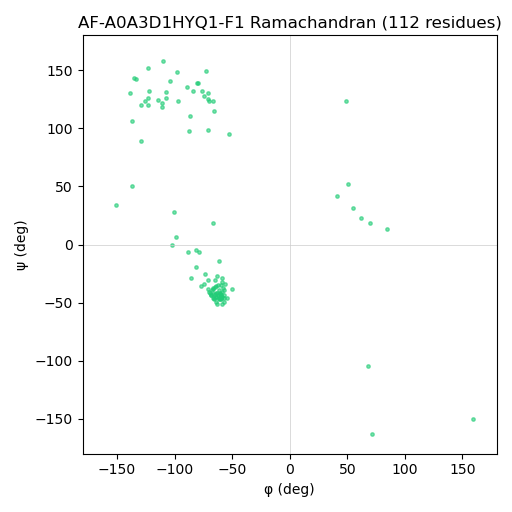727 1.00 82.62 79 TYR A O 1
ATOM 614 N N . VAL A 1 80 ? 0.052 8.627 -3.104 1.00 84.50 80 VAL A N 1
ATOM 615 C CA . VAL A 1 80 ? -1.038 7.662 -2.889 1.00 84.50 80 VAL A CA 1
ATOM 616 C C . VAL A 1 80 ? -1.606 7.785 -1.472 1.00 84.50 80 VAL A C 1
ATOM 618 O O . VAL A 1 80 ? -2.824 7.811 -1.309 1.00 84.50 80 VAL A O 1
ATOM 621 N N . ILE A 1 81 ? -0.747 7.922 -0.457 1.00 85.62 81 ILE A N 1
ATOM 622 C CA . ILE A 1 81 ? -1.173 8.123 0.936 1.00 85.62 81 ILE A CA 1
ATOM 623 C C . ILE A 1 81 ? -2.022 9.396 1.070 1.00 85.62 81 ILE A C 1
ATOM 625 O O . ILE A 1 81 ? -3.101 9.343 1.661 1.00 85.62 81 ILE A O 1
ATOM 629 N N . SER A 1 82 ? -1.581 10.521 0.494 1.00 84.94 82 SER A N 1
ATOM 630 C CA . SER A 1 82 ? -2.345 11.779 0.517 1.00 84.94 82 SER A CA 1
ATOM 631 C C . SER A 1 82 ? -3.710 11.624 -0.151 1.00 84.94 82 SER A C 1
ATOM 633 O O . SER A 1 82 ? -4.721 11.998 0.434 1.00 84.94 82 SER A O 1
ATOM 635 N N . LEU A 1 83 ? -3.764 10.997 -1.332 1.00 82.81 83 LEU A N 1
ATOM 636 C CA . LEU A 1 83 ? -5.015 10.778 -2.063 1.00 82.81 83 LEU A CA 1
ATOM 637 C C . LEU A 1 83 ? -6.026 9.944 -1.273 1.00 82.81 83 LEU A C 1
ATOM 639 O O . LEU A 1 83 ? -7.207 10.287 -1.236 1.00 82.81 83 LEU A O 1
ATOM 643 N N . VAL A 1 84 ? -5.566 8.865 -0.637 1.00 85.12 84 VAL A N 1
ATOM 644 C CA . VAL A 1 84 ? -6.414 8.011 0.205 1.00 85.12 84 VAL A CA 1
ATOM 645 C C . VAL A 1 84 ? -6.888 8.769 1.448 1.00 85.12 84 VAL A C 1
ATOM 647 O O . VAL A 1 84 ? -8.050 8.640 1.831 1.00 85.12 84 VAL A O 1
ATOM 650 N N . ASN A 1 85 ? -6.038 9.607 2.049 1.00 82.25 85 ASN A N 1
ATOM 651 C CA . ASN A 1 85 ? -6.428 10.470 3.168 1.00 82.25 85 ASN A CA 1
ATOM 652 C C . ASN A 1 85 ? -7.464 11.533 2.773 1.00 82.25 85 ASN A C 1
ATOM 654 O O . ASN A 1 85 ? -8.363 11.834 3.554 1.00 82.25 85 ASN A O 1
ATOM 658 N N . GLU A 1 86 ? -7.367 12.079 1.563 1.00 82.00 86 GLU A N 1
ATOM 659 C CA . GLU A 1 86 ? -8.323 13.049 1.020 1.00 82.00 86 GLU A CA 1
ATOM 660 C C . GLU A 1 86 ? -9.620 12.393 0.506 1.00 82.00 86 GLU A C 1
ATOM 662 O O . GLU A 1 86 ? -10.553 13.100 0.129 1.00 82.00 86 GLU A O 1
ATOM 667 N N . GLY A 1 87 ? -9.697 11.055 0.486 1.00 74.69 87 GLY A N 1
ATOM 668 C CA . GLY A 1 87 ? -10.83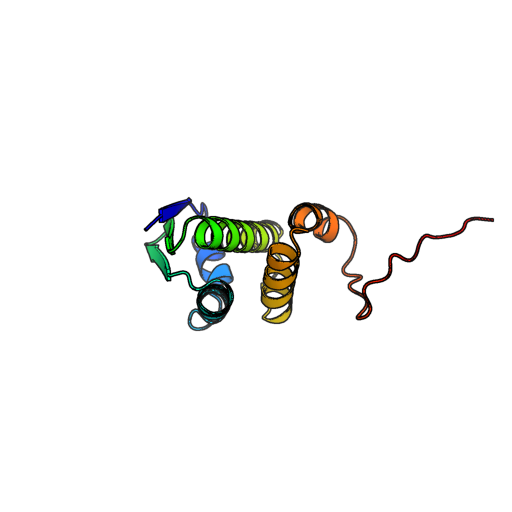2 10.305 -0.063 1.00 74.69 87 GLY A CA 1
ATOM 669 C C . GLY A 1 87 ? -10.952 10.398 -1.588 1.00 74.69 87 GLY A C 1
ATOM 670 O O . GLY A 1 87 ? -12.012 10.115 -2.137 1.00 74.69 87 GLY A O 1
ATOM 671 N N . ASN A 1 88 ? -9.877 10.796 -2.275 1.00 72.44 88 ASN A N 1
ATOM 672 C CA . ASN A 1 88 ? -9.808 10.981 -3.729 1.00 72.44 88 ASN A CA 1
ATOM 673 C C . ASN A 1 88 ? -9.128 9.794 -4.435 1.00 72.44 88 ASN A C 1
ATOM 675 O O . ASN A 1 88 ? -8.522 9.943 -5.495 1.00 72.44 88 ASN A O 1
ATOM 679 N N . GLU A 1 89 ? -9.202 8.598 -3.858 1.00 64.62 89 GLU A N 1
ATOM 680 C CA . GLU A 1 89 ? -8.570 7.388 -4.398 1.00 64.62 89 GLU A CA 1
ATOM 681 C C . GLU A 1 89 ? -9.113 6.963 -5.774 1.00 64.62 89 GLU A C 1
ATOM 683 O O . GLU A 1 89 ? -8.364 6.411 -6.576 1.00 64.62 89 GLU A O 1
ATOM 688 N N . ASP A 1 90 ? -10.367 7.296 -6.104 1.00 63.47 90 ASP A N 1
ATOM 689 C CA . ASP A 1 90 ? -10.962 7.077 -7.432 1.00 63.47 90 ASP A CA 1
ATOM 690 C C . ASP A 1 90 ? -10.227 7.834 -8.556 1.00 63.47 90 ASP A C 1
ATOM 692 O O . ASP A 1 90 ? -10.418 7.555 -9.741 1.00 63.47 90 ASP A O 1
ATOM 696 N N . GLN A 1 91 ? -9.365 8.796 -8.208 1.00 62.09 91 GLN A N 1
ATOM 697 C CA . GLN A 1 91 ? -8.502 9.500 -9.157 1.00 62.09 91 GLN A CA 1
ATOM 698 C C . GLN A 1 91 ? -7.233 8.696 -9.505 1.00 62.09 91 GLN A C 1
ATOM 700 O O . GLN A 1 91 ? -6.653 8.932 -10.565 1.00 62.09 91 GLN A O 1
ATOM 705 N N . LEU A 1 92 ? -6.820 7.712 -8.690 1.00 62.94 92 LEU A N 1
ATOM 706 C CA . LEU A 1 92 ? -5.609 6.902 -8.928 1.00 62.94 92 LEU A CA 1
ATOM 707 C C . LEU A 1 92 ? -5.587 6.231 -10.317 1.00 62.94 92 LEU A C 1
ATOM 709 O O . LEU A 1 92 ? -4.568 6.343 -11.008 1.00 62.94 92 LEU A O 1
ATOM 713 N N . PRO A 1 93 ? -6.678 5.588 -10.792 1.00 55.41 93 PRO A N 1
ATOM 714 C CA . PRO A 1 93 ? -6.700 4.957 -12.110 1.00 55.41 93 PRO A CA 1
ATOM 715 C C . PRO A 1 93 ? -6.708 5.969 -13.262 1.00 55.41 93 PRO A C 1
ATOM 717 O O . PRO A 1 93 ? -6.178 5.658 -14.333 1.00 55.41 93 PRO A O 1
ATOM 720 N N . GLN A 1 94 ? -7.301 7.153 -13.047 1.00 52.62 94 GLN A N 1
ATOM 721 C CA . GLN A 1 94 ? -7.395 8.223 -14.047 1.00 52.62 94 GLN A CA 1
ATOM 722 C C . GLN A 1 94 ? -6.054 8.936 -14.253 1.00 52.62 94 GLN A C 1
ATOM 724 O O . GLN A 1 94 ? -5.720 9.294 -15.377 1.00 52.62 94 GLN A O 1
ATOM 729 N N . MET A 1 95 ? -5.244 9.072 -13.202 1.00 52.78 95 MET A N 1
ATOM 730 C CA . MET A 1 95 ? -3.941 9.741 -13.277 1.00 52.78 95 MET A CA 1
ATOM 731 C C . MET A 1 95 ? -2.853 8.939 -13.985 1.00 52.78 95 MET A C 1
ATOM 733 O O . MET A 1 95 ? -1.917 9.520 -14.518 1.00 52.78 95 MET A O 1
ATOM 737 N N . THR A 1 96 ? -2.954 7.612 -14.011 1.00 49.72 96 THR A N 1
ATOM 738 C CA . THR A 1 96 ? -1.976 6.781 -14.730 1.00 49.72 96 THR A CA 1
ATOM 739 C C . THR A 1 96 ? -2.344 6.547 -16.199 1.00 49.72 96 THR A C 1
ATOM 741 O O . THR A 1 96 ? -1.580 5.904 -16.916 1.00 49.72 96 THR A O 1
ATOM 744 N N . ALA A 1 97 ? -3.527 6.984 -16.656 1.00 45.38 97 ALA A N 1
ATOM 745 C CA . ALA A 1 97 ? -3.942 6.878 -18.061 1.00 45.38 97 ALA A CA 1
ATOM 746 C C . ALA A 1 97 ? -3.444 8.059 -18.915 1.00 45.38 97 ALA A C 1
ATOM 748 O O . ALA A 1 97 ? -3.154 7.876 -20.093 1.00 45.38 97 ALA A O 1
ATOM 749 N N . ASP A 1 98 ? -3.264 9.231 -18.309 1.00 38.16 98 ASP A N 1
ATOM 750 C CA . ASP A 1 98 ? -2.836 10.449 -18.989 1.00 38.16 98 ASP A CA 1
ATOM 751 C C . ASP A 1 98 ? -1.781 11.155 -18.139 1.00 38.16 98 ASP A C 1
ATOM 753 O O . ASP A 1 98 ? -2.117 11.771 -17.137 1.00 38.16 98 ASP A O 1
ATOM 757 N N . CYS A 1 99 ? -0.522 11.077 -18.579 1.00 38.22 99 CYS A N 1
ATOM 758 C CA . CYS A 1 99 ? 0.574 11.986 -18.237 1.00 38.22 99 CYS A CA 1
ATOM 759 C C . CYS A 1 99 ? 0.806 12.310 -16.748 1.00 38.22 99 CYS A C 1
ATOM 761 O O . CYS A 1 99 ? 0.025 12.978 -16.076 1.00 38.22 99 CYS A O 1
ATOM 763 N N . ILE A 1 100 ? 2.029 12.037 -16.291 1.00 39.41 100 ILE A N 1
ATOM 764 C CA . ILE A 1 100 ? 2.634 12.712 -15.139 1.00 39.41 100 ILE A CA 1
ATOM 765 C C . ILE A 1 100 ? 2.552 14.233 -15.367 1.00 39.41 100 ILE A C 1
ATOM 767 O O . ILE A 1 100 ? 3.378 14.838 -16.042 1.00 39.41 100 ILE A O 1
ATOM 771 N N . CYS A 1 101 ? 1.516 14.854 -14.819 1.00 34.56 101 CYS A N 1
ATOM 772 C CA . CYS A 1 101 ? 1.323 16.295 -14.724 1.00 34.56 101 CYS A CA 1
ATOM 773 C C . CYS A 1 101 ? 0.793 16.616 -13.323 1.00 34.56 101 CYS A C 1
ATOM 775 O O . CYS A 1 101 ? -0.190 17.333 -13.143 1.00 34.56 101 CYS A O 1
ATOM 777 N N . ILE A 1 102 ? 1.467 16.090 -12.298 1.00 38.31 102 ILE A N 1
ATOM 778 C CA . ILE A 1 102 ? 1.345 16.615 -10.938 1.00 38.31 102 ILE A CA 1
ATOM 779 C C . ILE A 1 102 ? 2.043 17.975 -10.883 1.00 38.31 102 ILE A C 1
ATOM 781 O O . ILE A 1 102 ? 3.261 18.088 -10.770 1.00 38.31 102 ILE A O 1
ATOM 785 N N . THR A 1 103 ? 1.250 19.038 -10.992 1.00 40.28 103 THR A N 1
ATOM 786 C CA . THR A 1 103 ? 1.689 20.392 -10.643 1.00 40.28 103 THR A CA 1
ATOM 787 C C . THR A 1 103 ? 1.629 20.554 -9.122 1.00 40.28 103 THR A C 1
ATOM 789 O O . THR A 1 103 ? 0.670 20.127 -8.481 1.00 40.28 103 THR A O 1
ATOM 792 N N . SER A 1 104 ? 2.628 21.202 -8.520 1.00 41.19 104 SER A N 1
ATOM 793 C CA . SER A 1 104 ? 2.780 21.361 -7.062 1.00 41.19 104 SER A CA 1
ATOM 794 C C . SER A 1 104 ? 1.705 22.224 -6.362 1.00 41.19 104 SER A C 1
ATOM 796 O O . SER A 1 104 ? 1.964 22.742 -5.278 1.00 41.19 104 SER A O 1
ATOM 798 N N . LYS A 1 105 ? 0.528 22.464 -6.964 1.00 41.97 105 LYS A N 1
ATOM 799 C CA . LYS A 1 105 ? -0.456 23.458 -6.483 1.00 41.97 105 LYS A CA 1
ATOM 800 C C . LYS A 1 105 ? -1.936 23.165 -6.792 1.00 41.97 105 LYS A C 1
ATOM 802 O O . LYS A 1 105 ? -2.687 24.116 -6.987 1.00 41.97 105 LYS A O 1
ATOM 807 N N . GLY A 1 106 ? -2.376 21.902 -6.810 1.00 41.50 106 GLY A N 1
ATOM 808 C CA . GLY A 1 106 ? -3.785 21.519 -6.565 1.00 41.50 106 GLY A CA 1
ATOM 809 C C . GLY A 1 106 ? -4.877 22.402 -7.193 1.00 41.50 106 GLY A C 1
ATOM 810 O O . GLY A 1 106 ? -5.857 22.740 -6.532 1.00 41.50 106 GLY A O 1
ATOM 811 N N . ARG A 1 107 ? -4.710 22.841 -8.446 1.00 36.34 107 ARG A N 1
ATOM 812 C CA . ARG A 1 107 ? -5.732 23.608 -9.166 1.00 36.34 107 ARG A CA 1
ATOM 813 C C . ARG A 1 107 ? -5.966 22.972 -10.530 1.00 36.34 107 ARG A C 1
ATOM 815 O O . ARG A 1 107 ? -5.025 22.921 -11.322 1.00 36.34 107 ARG A O 1
ATOM 822 N N . PRO A 1 108 ? -7.196 22.525 -10.835 1.00 41.19 108 PRO A N 1
ATOM 823 C CA . PRO A 1 108 ? -7.516 22.010 -12.156 1.00 41.19 108 PRO A CA 1
ATOM 824 C C . PRO A 1 108 ? -7.418 23.146 -13.182 1.00 41.19 108 PRO A C 1
ATOM 826 O O . PRO A 1 108 ? -8.180 24.114 -13.132 1.00 41.19 108 PRO A O 1
ATOM 829 N N . VAL A 1 109 ? -6.471 23.042 -14.117 1.00 53.97 109 VAL A N 1
ATOM 830 C CA . VAL A 1 109 ? -6.376 23.954 -15.263 1.00 53.97 109 VAL A CA 1
ATOM 831 C C . VAL A 1 109 ? -7.259 23.388 -16.372 1.00 53.97 109 VAL A C 1
ATOM 833 O O . VAL A 1 109 ? -6.863 22.480 -17.094 1.00 53.97 109 VAL A O 1
ATOM 836 N N . LYS A 1 110 ? -8.485 23.908 -16.495 1.00 51.38 110 LYS A N 1
ATOM 837 C CA . LYS A 1 110 ? -9.324 23.651 -17.674 1.00 51.38 110 LYS A CA 1
ATOM 838 C C . LYS A 1 110 ? -8.736 24.391 -18.883 1.00 51.38 110 LYS A C 1
ATOM 840 O O . LYS A 1 110 ? -8.525 25.602 -18.771 1.00 51.38 110 LYS A O 1
ATOM 845 N N . PRO A 1 111 ? -8.545 23.739 -20.042 1.00 53.81 111 PRO A N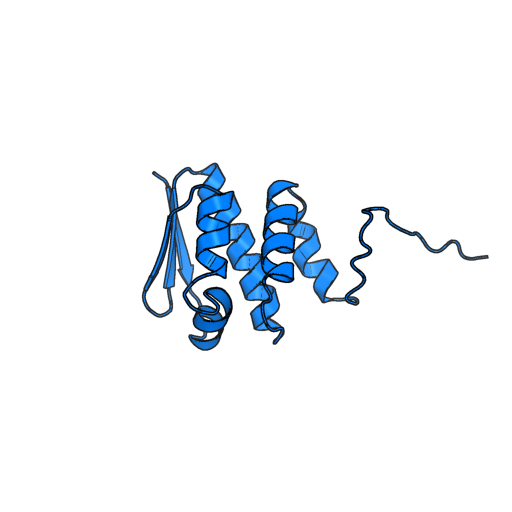 1
ATOM 846 C CA . PRO A 1 111 ? -8.296 24.466 -21.276 1.00 53.81 111 PRO A CA 1
ATOM 847 C C . PRO A 1 111 ? -9.562 25.251 -21.648 1.00 53.81 111 PRO A C 1
ATOM 849 O O . PRO A 1 111 ? -10.652 24.689 -21.758 1.00 53.81 111 PRO A O 1
ATOM 852 N N . LYS A 1 112 ? -9.429 26.570 -21.807 1.00 51.22 112 LYS A N 1
ATOM 853 C CA . LYS A 1 112 ? -10.419 27.374 -22.528 1.00 51.22 112 LYS A CA 1
ATOM 854 C C . LYS A 1 112 ? -10.049 27.325 -24.004 1.00 51.22 112 LYS A C 1
ATOM 856 O O . LYS A 1 112 ? -9.036 27.896 -24.391 1.00 51.22 112 LYS A O 1
ATOM 861 N N . THR A 1 113 ? -10.864 26.657 -24.802 1.00 53.75 113 THR A N 1
ATOM 862 C CA . THR A 1 113 ? -10.838 26.786 -26.259 1.00 53.75 113 THR A CA 1
ATOM 863 C C . THR A 1 113 ? -11.502 28.109 -26.654 1.00 53.75 113 THR A C 1
ATOM 865 O O . THR A 1 113 ? -12.598 28.400 -26.170 1.00 53.75 113 THR A O 1
ATOM 868 N N . LEU A 1 114 ? -10.852 28.880 -27.529 1.00 41.91 114 LEU A N 1
ATOM 869 C CA . LEU A 1 114 ? -11.471 29.783 -28.505 1.00 41.91 114 LEU A CA 1
ATOM 870 C C . LEU A 1 114 ? -10.729 29.594 -29.827 1.00 41.91 114 LEU A C 1
ATOM 872 O O . LEU A 1 114 ? -9.479 29.574 -29.773 1.00 41.91 114 LEU A O 1
#

Sequence (114 aa):
MFEQSISVDRMEQAVSLFGSFDENIKMIEKEFDVGVVSRGSEIKVTGEAENVSKGVRAINGLLMLINRGEALSDQNVRYVISLVNEGNEDQLPQMTADCICITSKGRPVKPKTL

Radius of gyration: 15.01 Å; Cα contacts (8 Å, |Δi|>4): 133; chains: 1; bounding box: 26×45×44 Å

Nearest PDB structures (foldseek):
  7wts-assembly1_x  TM=7.363E-01  e=6.240E-03  Homo sapiens
  5wyk-assembly1_P1  TM=7.808E-01  e=7.419E-03  Saccharomyces cerevisiae S288C
  6rxz-assembly1_CP  TM=6.902E-01  e=5.890E-03  Thermochaetoides thermophila
  7mqa-assembly1_SW  TM=7.297E-01  e=2.352E-02  Homo sapiens
  7mq9-assembly1_NY  TM=5.815E-01  e=6.611E-03  Homo sapiens

Secondary structure (DSSP, 8-state):
-EEEEEE-S-HHHHHHHH-GGGHHHHHHHHHHT-EEEEETTEEEEEE-HHHHHHHHHHHHHHHHHHHTTPPP-HHHHHHHHHHHHTT-GGGHHHHTTS-----TT---------

Solvent-accessible surface area (backbone atoms only — not comparable to full-atom values): 6762 Å² total; per-residue (Å²): 127,37,75,51,76,46,80,45,95,44,61,69,50,50,50,50,56,30,42,75,91,38,50,52,45,53,50,52,25,66,75,43,64,30,50,76,46,78,57,85,47,35,39,36,34,32,27,48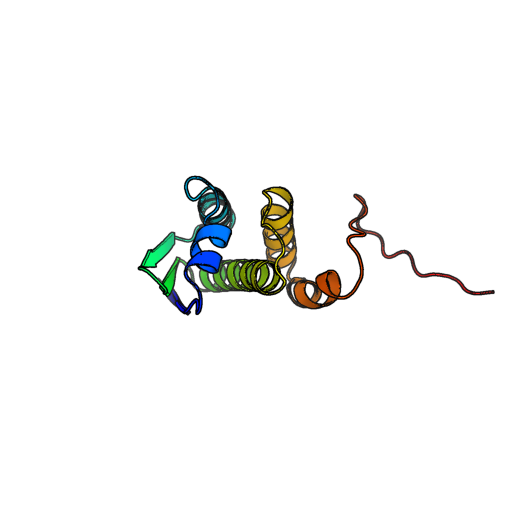,66,71,30,31,51,46,50,52,50,34,50,50,53,51,52,52,42,41,75,72,70,48,84,76,43,74,66,55,52,55,47,43,48,50,30,46,73,72,70,47,49,86,47,56,72,58,50,76,74,54,68,97,72,86,63,101,69,90,65,90,81,75,86,80,87,129

Mean predicted aligned error: 9.65 Å

pLDDT: mean 75.94, std 16.48, range [34.56, 92.62]